Protein AF-Q2KHV5-2-F1 (afdb_monomer_lite)

Secondary structure (DSSP, 8-state):
-------------------------------------S---HHHHHHHHHHHHH-SPPHHHHHHHHHH-TTT-HHHHS--BSTTSSB--HHHH-HHHHHHHHHHHHHHHHHTT--SS-----SS-TTSHHHHHHHHHHHHHTT-

pLDDT: mean 79.7, std 22.64, range [32.16, 98.25]

Foldseek 3Di:
DDDDDDDDDDDDDDDDDDDPPPPPPPPPPPDDDDDDPVPQDPLNVVVVVVCVVPNDDDPVVVLCSCQPPCPHHPVNPDLQEDPPHVDYDPLRVDLVVLLVVLVVVVVVCVVVPVPVDDDDDDDCCRVVSSVVSSVVNVVVPVVD

Structure (mmCIF, N/CA/C/O backbone):
data_AF-Q2KHV5-2-F1
#
_entry.id   AF-Q2KHV5-2-F1
#
loop_
_atom_site.group_PDB
_atom_site.id
_atom_site.type_symbol
_atom_site.label_atom_id
_atom_site.label_alt_id
_atom_site.label_comp_id
_atom_site.label_asym_id
_atom_site.label_entity_id
_atom_site.label_seq_id
_atom_site.pdbx_PDB_ins_code
_atom_site.Cartn_x
_atom_site.Cartn_y
_atom_site.Cartn_z
_atom_site.occupancy
_atom_site.B_iso_or_equiv
_atom_site.auth_seq_id
_atom_site.auth_comp_id
_atom_site.auth_asym_id
_atom_site.auth_atom_id
_atom_site.pdbx_PDB_model_num
ATOM 1 N N . MET A 1 1 ? -17.304 22.527 3.531 1.00 47.22 1 MET A N 1
ATOM 2 C CA . MET A 1 1 ? -16.725 23.883 3.660 1.00 47.22 1 MET A CA 1
ATOM 3 C C . MET A 1 1 ? -15.762 24.077 2.497 1.00 47.22 1 MET A C 1
ATOM 5 O O . MET A 1 1 ? -14.689 23.496 2.517 1.00 47.22 1 MET A O 1
ATOM 9 N N . ASN A 1 2 ? -16.187 24.791 1.450 1.00 34.56 2 ASN A N 1
ATOM 10 C CA . ASN A 1 2 ? -15.377 25.076 0.261 1.00 34.56 2 ASN A CA 1
ATOM 11 C C . ASN A 1 2 ? -14.722 26.451 0.423 1.00 34.56 2 ASN A C 1
ATOM 13 O O . ASN A 1 2 ? -15.437 27.441 0.553 1.00 34.56 2 ASN A O 1
ATOM 17 N N . PHE A 1 3 ? -13.392 26.516 0.375 1.00 43.06 3 PHE A N 1
ATOM 18 C CA . PHE A 1 3 ? -12.654 27.764 0.176 1.00 43.06 3 PHE A CA 1
ATOM 19 C C . PHE A 1 3 ? -11.993 27.727 -1.206 1.00 43.06 3 PHE A C 1
ATOM 21 O O . PHE A 1 3 ? -11.036 26.994 -1.436 1.00 43.06 3 PHE A O 1
ATOM 28 N N . LEU A 1 4 ? -12.545 28.520 -2.124 1.00 37.97 4 LEU A N 1
ATOM 29 C CA . LEU A 1 4 ? -11.964 28.896 -3.411 1.00 37.97 4 LEU A CA 1
ATOM 30 C C . LEU A 1 4 ? -11.472 30.339 -3.254 1.00 37.97 4 LEU A C 1
ATOM 32 O O . LEU A 1 4 ? -12.287 31.247 -3.109 1.00 37.97 4 LEU A O 1
ATOM 36 N N . ALA A 1 5 ? -10.156 30.549 -3.254 1.00 52.12 5 ALA A N 1
ATOM 37 C CA . ALA A 1 5 ? -9.552 31.879 -3.293 1.00 52.12 5 ALA A CA 1
ATOM 38 C C . ALA A 1 5 ? -8.888 32.095 -4.658 1.00 52.12 5 ALA A C 1
ATOM 40 O O . ALA A 1 5 ? -8.038 31.319 -5.092 1.00 52.12 5 ALA A O 1
ATOM 41 N N . ALA A 1 6 ? -9.347 33.146 -5.333 1.00 50.34 6 ALA A N 1
ATOM 42 C CA . ALA A 1 6 ? -8.980 33.556 -6.676 1.00 50.34 6 ALA A CA 1
ATOM 43 C C . ALA A 1 6 ? -7.572 34.175 -6.744 1.00 50.34 6 ALA A C 1
ATOM 45 O O . ALA A 1 6 ? -7.158 34.923 -5.861 1.00 50.34 6 ALA A O 1
ATOM 46 N N . ALA A 1 7 ? -6.865 33.893 -7.840 1.00 40.03 7 ALA A N 1
ATOM 47 C CA . ALA A 1 7 ? -5.570 34.470 -8.177 1.00 40.03 7 ALA A CA 1
ATOM 48 C C . ALA A 1 7 ? -5.725 35.788 -8.958 1.00 40.03 7 ALA A C 1
ATOM 50 O O . ALA A 1 7 ? -6.514 35.871 -9.900 1.00 40.03 7 ALA A O 1
ATOM 51 N N . GLY A 1 8 ? -4.915 36.793 -8.605 1.00 52.88 8 GLY A N 1
ATOM 52 C CA . GLY A 1 8 ? -4.829 38.093 -9.273 1.00 52.88 8 GLY A CA 1
ATOM 53 C C . GLY A 1 8 ? -3.383 38.508 -9.581 1.00 52.88 8 GLY A C 1
ATOM 54 O O . GLY A 1 8 ? -2.674 38.986 -8.709 1.00 52.88 8 GLY A O 1
ATOM 55 N N . VAL A 1 9 ? -2.966 38.290 -10.834 1.00 50.47 9 VAL A N 1
ATOM 56 C CA . VAL A 1 9 ? -2.316 39.242 -11.766 1.00 50.47 9 VAL A CA 1
ATOM 57 C C . VAL A 1 9 ? -1.296 40.270 -11.208 1.00 50.47 9 VAL A C 1
ATOM 59 O O . VAL A 1 9 ? -1.703 41.243 -10.589 1.00 50.47 9 VAL A O 1
ATOM 62 N N . ARG A 1 10 ? -0.009 40.202 -11.615 1.00 45.25 10 ARG A N 1
ATOM 63 C CA . ARG A 1 10 ? 0.629 41.021 -12.695 1.00 45.25 10 ARG A CA 1
ATOM 64 C C . ARG A 1 10 ? 2.161 40.842 -12.758 1.00 45.25 10 ARG A C 1
ATOM 66 O O . ARG A 1 10 ? 2.839 40.722 -11.749 1.00 45.25 10 ARG A O 1
ATOM 73 N N . ARG A 1 11 ? 2.671 40.849 -13.997 1.00 38.56 11 ARG A N 1
ATOM 74 C CA . ARG A 1 11 ? 4.081 40.776 -14.430 1.00 38.56 11 ARG A CA 1
ATOM 75 C C . ARG A 1 11 ? 4.902 41.986 -13.976 1.00 38.56 11 ARG A C 1
ATOM 77 O O . ARG A 1 11 ? 4.381 43.092 -14.040 1.00 38.56 11 ARG A O 1
ATOM 84 N N . LEU A 1 12 ? 6.207 41.786 -13.763 1.00 45.78 12 LEU A N 1
ATOM 85 C CA . LEU A 1 12 ? 7.261 42.701 -14.222 1.00 45.78 12 LEU A CA 1
ATOM 86 C C . LEU A 1 12 ? 8.595 41.957 -14.401 1.00 45.78 12 LEU A C 1
ATOM 88 O O . LEU A 1 12 ? 8.895 40.982 -13.720 1.00 45.78 12 LEU A O 1
ATOM 92 N N . CYS A 1 13 ? 9.320 42.407 -15.41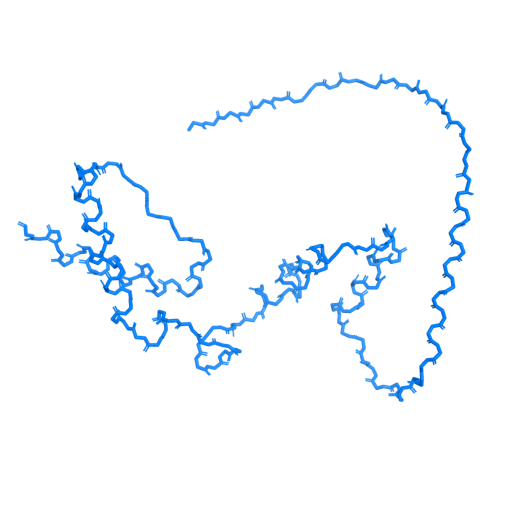8 1.00 32.97 13 CYS A N 1
ATOM 93 C CA . CYS A 1 13 ? 10.474 41.809 -16.074 1.00 32.97 13 CYS A CA 1
ATOM 94 C C . CYS A 1 13 ? 11.782 42.265 -15.408 1.00 32.97 13 CYS A C 1
ATOM 96 O O . CYS A 1 13 ? 11.915 43.450 -15.115 1.00 32.97 13 CYS A O 1
ATOM 98 N N . ALA A 1 14 ? 12.765 41.375 -15.252 1.00 50.16 14 ALA A N 1
ATOM 99 C CA . ALA A 1 14 ? 14.170 41.765 -15.136 1.00 50.16 14 ALA A CA 1
ATOM 100 C C . ALA A 1 14 ? 15.079 40.622 -15.612 1.00 50.16 14 ALA A C 1
ATOM 102 O O . ALA A 1 14 ? 15.173 39.567 -14.986 1.00 50.16 14 ALA A O 1
ATOM 103 N N . MET A 1 15 ? 15.742 40.858 -16.745 1.00 38.50 15 MET A N 1
ATOM 104 C CA . MET A 1 15 ? 16.854 40.062 -17.258 1.00 38.50 15 MET A CA 1
ATOM 105 C C . MET A 1 15 ? 17.982 40.007 -16.224 1.00 38.50 15 MET A C 1
ATOM 107 O O . MET A 1 15 ? 18.454 41.050 -15.772 1.00 38.50 15 MET A O 1
ATOM 111 N N . ARG A 1 16 ? 18.497 38.809 -15.934 1.00 46.31 16 ARG A N 1
ATOM 112 C CA . ARG A 1 16 ? 19.886 38.647 -15.497 1.00 46.31 16 ARG A CA 1
ATOM 113 C C . ARG A 1 16 ? 20.535 37.445 -16.164 1.00 46.31 16 ARG A C 1
ATOM 115 O O . ARG A 1 16 ? 19.909 36.436 -16.462 1.00 46.31 16 ARG A O 1
ATOM 122 N N . ALA A 1 17 ? 21.795 37.687 -16.466 1.00 49.84 17 ALA A N 1
ATOM 123 C CA . ALA A 1 17 ? 22.635 37.041 -17.440 1.00 49.84 17 ALA A CA 1
ATOM 124 C C . ALA A 1 17 ? 23.213 35.697 -16.966 1.00 49.84 17 ALA A C 1
ATOM 126 O O . ALA A 1 17 ? 23.506 35.521 -15.790 1.00 49.84 17 ALA A O 1
ATOM 127 N N . VAL A 1 18 ? 23.424 34.828 -17.960 1.00 46.44 18 VAL A N 1
ATOM 128 C CA . VAL A 1 18 ? 24.641 34.041 -18.223 1.00 46.44 18 VAL A CA 1
ATOM 129 C C . VAL A 1 18 ? 25.193 33.198 -17.072 1.00 46.44 18 VAL A C 1
ATOM 131 O O . VAL A 1 18 ? 25.858 33.706 -16.180 1.00 46.44 18 VAL A O 1
ATOM 134 N N . LEU A 1 19 ? 25.053 31.878 -17.226 1.00 52.22 19 LEU A N 1
ATOM 135 C CA . LEU A 1 19 ? 26.114 30.887 -17.002 1.00 52.22 19 LEU A CA 1
ATOM 136 C C . LEU A 1 19 ? 25.687 29.559 -17.657 1.00 52.22 19 LEU A C 1
ATOM 138 O O . LEU A 1 19 ? 24.749 28.921 -17.179 1.00 52.22 19 LEU A O 1
ATOM 142 N N . PRO A 1 20 ? 26.330 29.113 -18.752 1.00 41.31 20 PRO A N 1
ATOM 143 C CA . PRO A 1 20 ? 26.146 27.753 -19.224 1.00 41.31 20 PRO A CA 1
ATOM 144 C C . PRO A 1 20 ? 26.937 26.831 -18.292 1.00 41.31 20 PRO A C 1
ATOM 146 O O . PRO A 1 20 ? 28.159 26.719 -18.391 1.00 41.31 20 PRO A O 1
ATOM 149 N N . CYS A 1 21 ? 26.242 26.17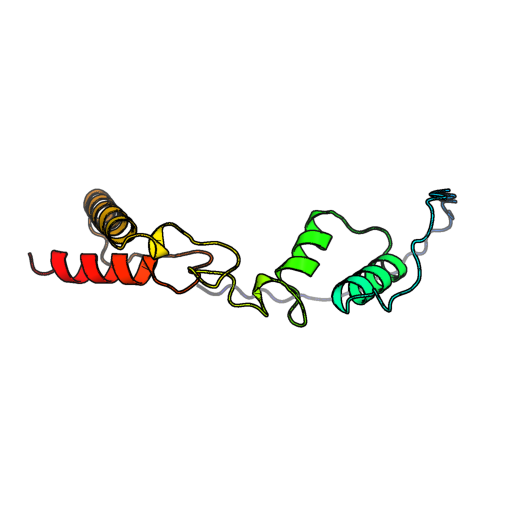2 -17.366 1.00 49.03 21 CYS A N 1
ATOM 150 C CA . CYS A 1 21 ? 26.804 25.037 -16.645 1.00 49.03 21 CYS A CA 1
ATOM 151 C C . CYS A 1 21 ? 27.083 23.920 -17.656 1.00 49.03 21 CYS A C 1
ATOM 153 O O . CYS A 1 21 ? 26.185 23.181 -18.060 1.00 49.03 21 CYS A O 1
ATOM 155 N N . LEU A 1 22 ? 28.351 23.809 -18.062 1.00 45.12 22 LEU A N 1
ATOM 156 C CA . LEU A 1 22 ? 28.913 22.627 -18.701 1.00 45.12 22 LEU A CA 1
ATOM 157 C C . LEU A 1 22 ? 28.756 21.431 -17.751 1.00 45.12 22 LEU A C 1
ATOM 159 O O . LEU A 1 22 ? 29.661 21.098 -16.990 1.00 45.12 22 LEU A O 1
ATOM 163 N N . TRP A 1 23 ? 27.621 20.741 -17.817 1.00 43.38 23 TRP A N 1
ATOM 164 C CA . TRP A 1 23 ? 27.505 19.385 -17.294 1.00 43.38 23 TRP A CA 1
ATOM 165 C C . TRP A 1 23 ? 27.903 18.404 -18.392 1.00 43.38 23 TRP A C 1
ATOM 167 O O . TRP A 1 23 ? 27.092 17.800 -19.090 1.00 43.38 23 TRP A O 1
ATOM 177 N N . ARG A 1 24 ? 29.220 18.265 -18.556 1.00 36.16 24 ARG A N 1
ATOM 178 C CA . ARG A 1 24 ? 29.851 17.166 -19.287 1.00 36.16 24 ARG A CA 1
ATOM 179 C C . ARG A 1 24 ? 29.807 15.916 -18.399 1.00 36.16 24 ARG A C 1
ATOM 181 O O . ARG A 1 24 ? 30.824 15.469 -17.882 1.00 36.16 24 ARG A O 1
ATOM 188 N N . GLY A 1 25 ? 28.607 15.372 -18.207 1.00 39.34 25 GLY A N 1
ATOM 189 C CA . GLY A 1 25 ? 28.387 14.077 -17.568 1.00 39.34 25 GLY A CA 1
ATOM 190 C C . GLY A 1 25 ? 28.636 12.954 -18.570 1.00 39.34 25 GLY A C 1
ATOM 191 O O . GLY A 1 25 ? 27.723 12.522 -19.267 1.00 39.34 25 GLY A O 1
ATOM 192 N N . LYS A 1 26 ? 29.890 12.502 -18.668 1.00 37.75 26 LYS A N 1
ATOM 193 C CA . LYS A 1 26 ? 30.250 11.248 -19.337 1.00 37.75 26 LYS A CA 1
ATOM 194 C C . LYS A 1 26 ? 29.686 10.074 -18.523 1.00 37.75 26 LYS A C 1
ATOM 196 O O . LYS A 1 26 ? 30.393 9.517 -17.694 1.00 37.75 26 LYS A O 1
ATOM 201 N N . TYR A 1 27 ? 28.445 9.677 -18.778 1.00 45.03 27 TYR A N 1
ATOM 202 C CA . TYR A 1 27 ? 27.977 8.323 -18.471 1.00 45.03 27 TYR A CA 1
ATOM 203 C C . TYR A 1 27 ? 27.927 7.543 -19.781 1.00 45.03 27 TYR A C 1
ATOM 205 O O . TYR A 1 27 ? 26.878 7.330 -20.376 1.00 45.03 27 TYR A O 1
ATOM 213 N N . PHE A 1 28 ? 29.116 7.190 -20.268 1.00 32.16 28 PHE A N 1
ATOM 214 C CA . PHE A 1 28 ? 29.294 6.224 -21.344 1.00 32.16 28 PHE A CA 1
ATOM 215 C C . PHE A 1 28 ? 29.433 4.862 -20.659 1.00 32.16 28 PHE A C 1
ATOM 217 O O . PHE A 1 28 ? 30.539 4.433 -20.334 1.00 32.16 28 PHE A O 1
ATOM 224 N N . SER A 1 29 ? 28.306 4.229 -20.328 1.00 42.88 29 SER A N 1
ATOM 225 C CA . SER A 1 29 ? 28.328 2.829 -19.904 1.00 42.88 29 SER A CA 1
ATOM 226 C C . SER A 1 29 ? 28.453 1.984 -21.167 1.00 42.88 29 SER A C 1
ATOM 228 O O . SER A 1 29 ? 27.472 1.725 -21.856 1.00 42.88 29 SER A O 1
ATOM 230 N N . SER A 1 30 ? 29.692 1.640 -21.514 1.00 34.31 30 SER A N 1
ATOM 231 C CA . SER A 1 30 ? 30.014 0.642 -22.531 1.00 34.31 30 SER A CA 1
ATOM 232 C C . SER A 1 30 ? 29.653 -0.735 -21.970 1.00 34.31 30 SER A C 1
ATOM 234 O O . SER A 1 30 ? 30.499 -1.409 -21.389 1.00 34.31 30 SER A O 1
ATOM 236 N N . GLY A 1 31 ? 28.384 -1.123 -22.080 1.00 40.91 31 GLY A N 1
ATOM 237 C CA . GLY A 1 31 ? 27.899 -2.468 -21.779 1.00 40.91 31 GLY A CA 1
ATOM 238 C C . GLY A 1 31 ? 27.363 -3.105 -23.056 1.00 40.91 31 GLY A C 1
ATOM 239 O O . GLY A 1 31 ? 26.620 -2.456 -23.779 1.00 40.91 31 GLY A O 1
ATOM 240 N N . ASN A 1 32 ? 27.782 -4.340 -23.342 1.00 39.53 32 ASN A N 1
ATOM 241 C CA . ASN A 1 32 ? 27.322 -5.169 -24.461 1.00 39.53 32 ASN A CA 1
ATOM 242 C C . ASN A 1 32 ? 25.810 -5.028 -24.714 1.00 39.53 32 ASN A C 1
ATOM 244 O O . ASN A 1 32 ? 25.016 -5.454 -23.879 1.00 39.53 32 ASN A O 1
ATOM 248 N N . GLU A 1 33 ? 25.436 -4.491 -25.877 1.00 47.88 33 GLU A N 1
ATOM 249 C CA . GLU A 1 33 ? 24.064 -4.493 -26.395 1.00 47.88 33 GLU A CA 1
ATOM 250 C C . GLU A 1 33 ? 23.678 -5.935 -26.788 1.00 47.88 33 GLU A C 1
ATOM 252 O O . GLU A 1 33 ? 24.286 -6.498 -27.705 1.00 47.88 33 GLU A O 1
ATOM 257 N N . PRO A 1 34 ? 22.709 -6.584 -26.118 1.00 45.44 34 PRO A N 1
ATOM 258 C CA . PRO A 1 34 ? 22.151 -7.836 -26.602 1.00 45.44 34 PRO A CA 1
ATOM 259 C C . PRO A 1 34 ? 21.225 -7.556 -27.795 1.00 45.44 34 PRO A C 1
ATOM 261 O O . PRO A 1 34 ? 20.527 -6.546 -27.836 1.00 45.44 34 PRO A O 1
ATOM 264 N N . ALA A 1 35 ? 21.239 -8.467 -28.769 1.00 46.66 35 ALA A N 1
ATOM 265 C CA . ALA A 1 35 ? 20.580 -8.351 -30.067 1.00 46.66 35 ALA A CA 1
ATOM 266 C C . ALA A 1 35 ? 19.137 -7.796 -30.021 1.00 46.66 35 ALA A C 1
ATOM 268 O O . ALA A 1 35 ? 18.272 -8.263 -29.279 1.00 46.66 35 ALA A O 1
ATOM 269 N N . GLU A 1 36 ? 18.914 -6.803 -30.881 1.00 43.81 36 GLU A N 1
ATOM 270 C CA . GLU A 1 36 ? 17.698 -6.035 -31.139 1.00 43.81 36 GLU A CA 1
ATOM 271 C C . GLU A 1 36 ? 16.487 -6.926 -31.471 1.00 43.81 36 GLU A C 1
ATOM 273 O O . GLU A 1 36 ? 16.284 -7.349 -32.604 1.00 43.81 36 GLU A O 1
ATOM 278 N N . ASN A 1 37 ? 15.648 -7.187 -30.466 1.00 54.38 37 ASN A N 1
ATOM 279 C CA . ASN A 1 37 ? 14.354 -7.858 -30.609 1.00 54.38 37 ASN A CA 1
ATOM 280 C C . ASN A 1 37 ? 13.231 -6.899 -30.170 1.00 54.38 37 ASN A C 1
ATOM 282 O O . ASN A 1 37 ? 12.583 -7.111 -29.154 1.00 54.38 37 ASN A O 1
ATOM 286 N N . ASN A 1 38 ? 13.064 -5.777 -30.883 1.00 57.94 38 ASN A N 1
ATOM 287 C CA . ASN A 1 38 ? 11.968 -4.796 -30.730 1.00 57.94 38 ASN A CA 1
ATOM 288 C C . ASN A 1 38 ? 11.530 -4.523 -29.261 1.00 57.94 38 ASN A C 1
ATOM 290 O O . ASN A 1 38 ? 10.349 -4.542 -28.918 1.00 57.94 38 ASN A O 1
ATOM 294 N N . THR A 1 39 ? 12.508 -4.313 -28.372 1.00 73.00 39 THR A N 1
ATOM 295 C CA . THR A 1 39 ? 12.377 -4.432 -26.904 1.00 73.00 39 THR A CA 1
ATOM 296 C C . THR A 1 39 ? 11.822 -3.188 -26.204 1.00 73.00 39 THR A C 1
ATOM 298 O O . THR A 1 39 ? 11.671 -3.165 -24.979 1.00 73.00 39 THR A O 1
ATOM 301 N N . VAL A 1 40 ? 11.510 -2.121 -26.946 1.00 85.81 40 VAL A N 1
ATOM 302 C CA . VAL A 1 40 ? 11.105 -0.846 -26.344 1.00 85.81 40 VAL A CA 1
ATOM 303 C C . VAL A 1 40 ? 9.606 -0.838 -26.062 1.00 85.81 40 VAL A C 1
ATOM 305 O O . VAL A 1 40 ? 8.792 -0.535 -26.938 1.00 85.81 40 VAL A O 1
ATOM 308 N N . THR A 1 41 ? 9.236 -1.104 -24.808 1.00 90.81 41 THR A N 1
ATOM 309 C CA . THR A 1 41 ? 7.844 -0.976 -24.358 1.00 90.81 41 THR A CA 1
ATOM 310 C C . THR A 1 41 ? 7.344 0.469 -24.522 1.00 90.81 41 THR A C 1
ATOM 312 O O . THR A 1 41 ? 8.132 1.417 -24.417 1.00 90.81 41 THR A O 1
ATOM 315 N N . PRO A 1 42 ? 6.032 0.692 -24.736 1.00 91.38 42 PRO A N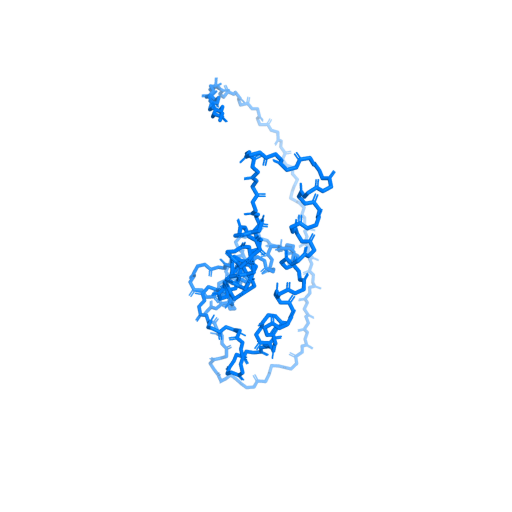 1
ATOM 316 C CA . PRO A 1 42 ? 5.477 2.045 -24.797 1.00 91.38 42 PRO A CA 1
ATOM 317 C C . PRO A 1 42 ? 5.803 2.887 -23.554 1.00 91.38 42 PRO A C 1
ATOM 319 O O . PRO A 1 42 ? 6.072 4.080 -23.676 1.00 91.38 42 PRO A O 1
ATOM 322 N N . MET A 1 43 ? 5.851 2.256 -22.373 1.00 92.75 43 MET A N 1
ATOM 323 C CA . MET A 1 43 ? 6.220 2.922 -21.121 1.00 92.75 43 MET A CA 1
ATOM 324 C C . MET A 1 43 ? 7.693 3.344 -21.109 1.00 92.75 43 MET A C 1
ATOM 326 O O . MET A 1 43 ? 8.006 4.480 -20.758 1.00 92.75 43 MET A O 1
ATOM 330 N N . LEU A 1 44 ? 8.599 2.466 -21.551 1.00 94.44 44 LEU A N 1
ATOM 331 C CA . LEU A 1 44 ? 10.019 2.797 -21.667 1.00 94.44 44 LEU A CA 1
ATOM 332 C C . LEU A 1 44 ? 10.233 3.950 -22.655 1.00 94.44 44 LEU A C 1
ATOM 334 O O . LEU A 1 44 ? 10.960 4.896 -22.356 1.00 94.44 44 LEU A O 1
ATOM 338 N N . ARG A 1 45 ? 9.545 3.917 -23.802 1.00 94.38 45 ARG A N 1
ATOM 339 C CA . ARG A 1 45 ? 9.574 5.000 -24.792 1.00 94.38 45 ARG A CA 1
ATOM 340 C C . ARG A 1 45 ? 9.133 6.335 -24.181 1.00 94.38 45 ARG A C 1
ATOM 342 O O . ARG A 1 45 ? 9.831 7.332 -24.353 1.00 94.38 45 ARG A O 1
ATOM 349 N N . HIS A 1 46 ? 8.017 6.347 -23.449 1.00 94.06 46 HIS A N 1
ATOM 350 C CA . HIS A 1 46 ? 7.513 7.531 -22.740 1.00 94.06 46 HIS A CA 1
ATOM 351 C C . HIS A 1 46 ? 8.542 8.094 -21.751 1.00 94.06 46 HIS A C 1
ATOM 353 O O . HIS A 1 46 ? 8.847 9.285 -21.795 1.00 94.06 46 HIS A O 1
ATOM 359 N N . LEU A 1 47 ? 9.148 7.240 -20.921 1.00 95.62 47 LEU A N 1
ATOM 360 C CA . LEU A 1 47 ? 10.168 7.659 -19.953 1.00 95.62 47 LEU A CA 1
ATOM 361 C C . LEU A 1 47 ? 11.415 8.234 -20.628 1.00 95.62 47 LEU A C 1
ATOM 363 O O . LEU A 1 47 ? 11.917 9.270 -20.195 1.00 95.62 47 LEU A O 1
ATOM 367 N N . ILE A 1 48 ? 11.888 7.606 -21.709 1.00 95.75 48 ILE A N 1
ATOM 368 C CA . ILE A 1 48 ? 13.030 8.107 -22.484 1.00 95.75 48 ILE A CA 1
ATOM 369 C C . ILE A 1 48 ? 12.727 9.503 -23.033 1.00 95.75 48 ILE A C 1
ATOM 371 O O . ILE A 1 48 ? 13.563 10.399 -22.906 1.00 95.75 48 ILE A O 1
ATOM 375 N N . TYR A 1 49 ? 11.547 9.713 -23.625 1.00 95.62 49 TYR A N 1
ATOM 376 C CA . TYR A 1 49 ? 11.160 11.032 -24.131 1.00 95.62 49 TYR A CA 1
ATOM 377 C C . TYR A 1 49 ? 11.068 12.067 -23.014 1.00 95.62 49 TYR A C 1
ATOM 379 O O . TYR A 1 49 ? 11.614 13.162 -23.161 1.00 95.62 49 TYR A O 1
ATOM 387 N N . LYS A 1 50 ? 10.452 11.706 -21.883 1.00 95.19 50 LYS A N 1
ATOM 388 C CA . LYS A 1 50 ? 10.339 12.586 -20.721 1.00 95.19 50 LYS A CA 1
ATOM 389 C C . LYS A 1 50 ? 11.719 13.033 -20.242 1.00 95.19 50 LYS A C 1
ATOM 391 O O . LYS A 1 50 ? 11.997 14.227 -20.272 1.00 95.19 50 LYS A O 1
ATOM 396 N N . ILE A 1 51 ? 12.616 12.090 -19.949 1.00 97.50 51 ILE A N 1
ATOM 397 C CA . ILE A 1 51 ? 13.973 12.374 -19.453 1.00 97.50 51 ILE A CA 1
ATOM 398 C C . ILE A 1 51 ? 14.783 13.205 -20.458 1.00 97.50 51 ILE A C 1
ATOM 400 O O . ILE A 1 51 ? 15.493 14.130 -20.067 1.00 97.50 51 ILE A O 1
ATOM 404 N N . LYS A 1 52 ? 14.659 12.928 -21.763 1.00 97.44 52 LYS A N 1
ATOM 405 C CA . LYS A 1 52 ? 15.314 13.742 -22.802 1.00 97.44 52 LYS A CA 1
ATOM 406 C C . LYS A 1 52 ? 14.787 15.179 -22.849 1.00 97.44 52 LYS A C 1
ATOM 408 O O . LYS A 1 52 ? 15.551 16.076 -23.186 1.00 97.44 52 LYS A O 1
ATOM 413 N N . SER A 1 53 ? 13.510 15.396 -22.533 1.00 97.44 53 SER A N 1
ATOM 414 C CA . SER A 1 53 ? 12.870 16.717 -22.599 1.00 97.44 53 SER A CA 1
ATOM 415 C C . SER A 1 53 ? 13.022 17.555 -21.325 1.00 97.44 53 SER A C 1
ATOM 417 O O . SER A 1 53 ? 13.194 18.767 -21.417 1.00 97.44 53 SER A O 1
ATOM 419 N N . THR A 1 54 ? 12.976 16.932 -20.144 1.00 96.56 54 THR A N 1
ATOM 420 C CA . THR A 1 54 ? 12.989 17.626 -18.844 1.00 96.56 54 THR A CA 1
ATOM 421 C C . THR A 1 54 ? 14.329 17.530 -18.120 1.00 96.56 54 THR A C 1
ATOM 423 O O . THR A 1 54 ? 14.537 18.224 -17.128 1.00 96.56 54 THR A O 1
ATOM 426 N N . GLY A 1 55 ? 15.233 16.669 -18.591 1.00 97.00 55 GLY A N 1
ATOM 427 C CA . GLY A 1 55 ? 16.411 16.242 -17.845 1.00 97.00 55 GLY A CA 1
ATOM 428 C C . GLY A 1 55 ? 16.116 15.052 -16.920 1.00 97.00 55 GLY A C 1
ATOM 429 O O . GLY A 1 55 ? 15.016 14.490 -16.953 1.00 97.00 55 GLY A O 1
ATOM 430 N N . PRO A 1 56 ? 17.103 14.634 -16.106 1.00 97.06 56 PRO A N 1
ATOM 431 C CA . PRO A 1 56 ? 16.947 13.535 -15.158 1.00 97.06 56 PRO A CA 1
ATOM 432 C C . PRO A 1 56 ? 15.745 13.741 -14.230 1.00 97.06 56 PRO A C 1
ATOM 434 O O . PRO A 1 56 ? 15.551 14.827 -13.690 1.00 97.06 56 PRO A O 1
ATOM 437 N N . ILE A 1 57 ? 14.965 12.681 -14.023 1.00 97.00 57 ILE A N 1
ATOM 438 C CA . ILE A 1 57 ? 13.807 12.683 -13.123 1.00 97.00 57 ILE A CA 1
ATOM 439 C C . ILE A 1 57 ? 14.164 12.044 -11.781 1.00 97.00 57 ILE A C 1
ATOM 441 O O . ILE A 1 57 ? 15.077 11.222 -11.685 1.00 97.00 57 ILE A O 1
ATOM 445 N N . THR A 1 58 ? 13.424 12.400 -10.734 1.00 97.75 58 THR A N 1
ATOM 446 C CA . THR A 1 58 ? 13.573 11.755 -9.422 1.00 97.75 58 THR A CA 1
ATOM 447 C C . THR A 1 58 ? 12.983 10.343 -9.430 1.00 97.75 58 THR A C 1
ATOM 449 O O . THR A 1 58 ? 12.108 10.025 -10.236 1.00 97.75 58 THR A O 1
ATOM 452 N N . VAL A 1 59 ? 13.396 9.500 -8.477 1.00 98.25 59 VAL A N 1
ATOM 453 C CA . VAL A 1 59 ? 12.782 8.174 -8.282 1.00 98.25 59 VAL A CA 1
ATOM 454 C C . VAL A 1 59 ? 11.284 8.300 -7.986 1.00 98.25 59 VAL A C 1
ATOM 456 O O . VAL A 1 59 ? 10.496 7.527 -8.515 1.00 98.25 59 VAL A O 1
ATOM 459 N N . ALA A 1 60 ? 10.866 9.307 -7.211 1.00 98.12 60 ALA A N 1
ATOM 460 C CA . ALA A 1 60 ? 9.451 9.551 -6.924 1.00 98.12 60 ALA A CA 1
ATOM 461 C C . ALA A 1 60 ? 8.641 9.833 -8.200 1.00 98.12 60 ALA A C 1
ATOM 463 O O . ALA A 1 60 ? 7.540 9.313 -8.376 1.00 98.12 60 ALA A O 1
ATOM 464 N N . GLU A 1 61 ? 9.201 10.622 -9.118 1.00 96.62 61 GLU A N 1
ATOM 465 C CA . GLU A 1 61 ? 8.569 10.908 -10.402 1.00 96.62 61 GLU A CA 1
ATOM 466 C C . GLU A 1 61 ? 8.548 9.687 -11.325 1.00 96.62 61 GLU A C 1
ATOM 468 O O . GLU A 1 61 ? 7.522 9.419 -11.948 1.00 96.62 61 GLU A O 1
ATOM 473 N N . TYR A 1 62 ? 9.635 8.913 -11.366 1.00 97.31 62 TYR A N 1
ATOM 474 C CA . TYR A 1 62 ? 9.666 7.632 -12.070 1.00 97.31 62 TYR A CA 1
ATOM 475 C C . TYR A 1 62 ? 8.571 6.687 -11.556 1.00 97.31 62 TYR A C 1
ATOM 477 O O . TYR A 1 62 ? 7.778 6.187 -12.351 1.00 97.31 62 TYR A O 1
ATOM 485 N N . MET A 1 63 ? 8.479 6.500 -10.234 1.00 97.75 63 MET A N 1
ATOM 486 C CA . MET A 1 63 ? 7.483 5.632 -9.597 1.00 97.75 63 MET A CA 1
ATOM 487 C C . MET A 1 63 ? 6.059 6.099 -9.899 1.00 97.75 63 MET A C 1
ATOM 489 O O . MET A 1 63 ? 5.205 5.283 -10.236 1.00 97.75 63 MET A O 1
ATOM 493 N N . LYS A 1 64 ? 5.802 7.411 -9.856 1.00 96.62 64 LYS A N 1
ATOM 494 C CA . LYS A 1 64 ? 4.504 7.975 -10.244 1.00 96.62 64 LYS A CA 1
ATOM 495 C C . LYS A 1 64 ? 4.152 7.630 -11.693 1.00 96.62 64 LYS A C 1
ATOM 497 O O . LYS A 1 64 ? 3.048 7.168 -11.954 1.00 96.62 64 LYS A O 1
ATOM 502 N N . GLU A 1 65 ? 5.082 7.812 -12.627 1.00 95.19 65 GLU A N 1
ATOM 503 C CA . GLU A 1 65 ? 4.850 7.501 -14.040 1.00 95.19 65 GLU A CA 1
ATOM 504 C C . GLU A 1 65 ? 4.585 6.008 -14.268 1.00 95.19 65 GLU A C 1
ATOM 506 O O . GLU A 1 65 ? 3.606 5.650 -14.915 1.00 95.19 65 GLU A O 1
ATOM 511 N N . VAL A 1 66 ? 5.407 5.109 -13.726 1.00 95.75 66 VAL A N 1
ATOM 512 C CA . VAL A 1 66 ? 5.223 3.668 -13.987 1.00 95.75 66 VAL A CA 1
ATOM 513 C C . VAL A 1 66 ? 3.994 3.083 -13.288 1.00 95.75 66 VAL A C 1
ATOM 515 O O . VAL A 1 66 ? 3.413 2.126 -13.795 1.00 95.75 66 VAL A O 1
ATOM 518 N N . LEU A 1 67 ? 3.562 3.653 -12.158 1.00 95.62 67 LEU A N 1
ATOM 519 C CA . LEU A 1 67 ? 2.425 3.138 -11.393 1.00 95.62 67 LEU A CA 1
ATOM 520 C C . LEU A 1 67 ? 1.083 3.736 -11.825 1.00 95.62 67 LEU A C 1
ATOM 522 O O . LEU A 1 67 ? 0.115 2.991 -11.968 1.00 95.62 67 LEU A O 1
ATOM 526 N N . THR A 1 68 ? 1.003 5.055 -12.033 1.00 95.38 68 THR A N 1
ATOM 527 C CA . THR A 1 68 ? -0.280 5.776 -12.169 1.00 95.38 68 THR A CA 1
ATOM 528 C C . THR A 1 68 ? -0.436 6.560 -13.471 1.00 95.38 68 THR A C 1
ATOM 530 O O . THR A 1 68 ? -1.381 7.337 -13.607 1.00 95.38 68 THR A O 1
ATOM 533 N N . ASN A 1 69 ? 0.435 6.353 -14.466 1.00 93.50 69 ASN A N 1
ATOM 534 C CA . ASN A 1 69 ? 0.222 6.925 -15.796 1.00 93.50 69 ASN A CA 1
ATOM 535 C C . ASN A 1 69 ? -1.109 6.417 -16.398 1.00 93.50 69 ASN A C 1
ATOM 537 O O . ASN A 1 69 ? -1.305 5.203 -16.489 1.00 93.50 69 ASN A O 1
ATOM 541 N N . PRO A 1 70 ? -2.014 7.300 -16.858 1.00 92.06 70 PRO A N 1
ATOM 542 C CA . PRO A 1 70 ? -3.323 6.879 -17.359 1.00 92.06 70 PRO A CA 1
ATOM 543 C C . PRO A 1 70 ? -3.263 5.886 -18.528 1.00 92.06 70 PRO A C 1
ATOM 545 O O . PRO A 1 70 ? -4.126 5.027 -18.649 1.00 92.06 70 PRO A O 1
ATOM 548 N N . ALA A 1 71 ? -2.240 5.970 -19.385 1.00 88.94 71 ALA A N 1
ATOM 549 C CA . ALA A 1 71 ? -2.160 5.156 -20.595 1.00 88.94 71 ALA A CA 1
ATOM 550 C C . ALA A 1 71 ? -1.549 3.767 -20.364 1.00 88.94 71 ALA A C 1
ATOM 552 O O . ALA A 1 71 ? -1.931 2.811 -21.044 1.00 88.94 71 ALA A O 1
ATOM 553 N N . LYS A 1 72 ? -0.537 3.666 -19.490 1.00 87.44 72 LYS A N 1
ATOM 554 C CA . LYS A 1 72 ? 0.259 2.433 -19.292 1.00 87.44 72 LYS A CA 1
ATOM 555 C C . LYS A 1 72 ? 0.708 2.179 -17.852 1.00 87.44 72 LYS A C 1
ATOM 557 O O . LYS A 1 72 ? 1.487 1.258 -17.624 1.00 87.44 72 LYS A O 1
ATOM 562 N N . GLY A 1 73 ? 0.232 2.970 -16.897 1.00 92.38 73 GLY A N 1
ATOM 563 C CA . GLY A 1 73 ? 0.532 2.794 -15.482 1.00 92.38 73 GLY A CA 1
ATOM 564 C C . GLY A 1 73 ? 0.034 1.442 -14.985 1.00 92.38 73 GLY A C 1
ATOM 565 O O . GLY A 1 73 ? -1.065 1.010 -15.350 1.00 92.38 73 GLY A O 1
ATOM 566 N N . TYR A 1 74 ? 0.857 0.794 -14.165 1.00 94.06 74 TYR A N 1
ATOM 567 C CA . TYR A 1 74 ? 0.621 -0.542 -13.628 1.00 94.06 74 TYR A CA 1
ATOM 568 C C . TYR A 1 74 ? -0.748 -0.673 -12.944 1.00 94.06 74 TYR A C 1
ATOM 570 O O . TYR A 1 74 ? -1.523 -1.552 -13.307 1.00 94.06 74 TYR A O 1
ATOM 578 N N . TYR A 1 75 ? -1.093 0.263 -12.054 1.00 92.62 75 TYR A N 1
ATOM 579 C CA . TYR A 1 75 ? -2.359 0.242 -11.312 1.00 92.62 75 TYR A CA 1
ATOM 580 C C . TYR A 1 75 ? -3.573 0.716 -12.120 1.00 92.62 75 TYR A C 1
ATOM 582 O O . TYR A 1 75 ? -4.697 0.608 -11.646 1.00 92.62 75 TYR A O 1
ATOM 590 N N . MET A 1 76 ? -3.367 1.281 -13.314 1.00 90.19 76 MET A N 1
ATOM 591 C CA . MET A 1 76 ? -4.455 1.835 -14.132 1.00 90.19 76 MET A CA 1
ATOM 592 C C . MET A 1 76 ? -4.966 0.848 -15.190 1.00 90.19 76 MET A C 1
ATOM 594 O O . MET A 1 76 ? -6.081 1.003 -15.672 1.00 90.19 76 MET A O 1
ATOM 598 N N . ASN A 1 77 ? -4.148 -0.131 -15.594 1.00 84.31 77 ASN A N 1
ATOM 599 C CA . ASN A 1 77 ? -4.397 -0.937 -16.798 1.00 84.31 77 ASN A CA 1
ATOM 600 C C . ASN A 1 77 ? -4.399 -2.456 -16.560 1.00 84.31 77 ASN A C 1
ATOM 602 O O . ASN A 1 77 ? -4.454 -3.212 -17.531 1.00 84.31 77 ASN A O 1
ATOM 606 N N . ARG A 1 78 ? -4.282 -2.922 -15.312 1.00 79.56 78 ARG A N 1
ATOM 607 C CA . ARG A 1 78 ? -4.227 -4.351 -14.969 1.00 79.56 78 ARG A CA 1
ATOM 608 C C . ARG A 1 78 ? -5.096 -4.641 -13.751 1.00 79.56 78 ARG A C 1
ATOM 610 O O . ARG A 1 78 ? -5.107 -3.840 -12.821 1.00 79.56 78 ARG A O 1
ATOM 617 N N . ASP A 1 79 ? -5.773 -5.789 -13.745 1.00 83.19 79 ASP A N 1
ATOM 618 C CA . ASP A 1 79 ? -6.301 -6.356 -12.502 1.00 83.19 79 ASP A CA 1
ATOM 619 C C . ASP A 1 79 ? -5.137 -7.038 -11.780 1.00 83.19 79 ASP A C 1
ATOM 621 O O . ASP A 1 79 ? -4.727 -8.138 -12.143 1.00 83.19 79 ASP A O 1
ATOM 625 N N . ME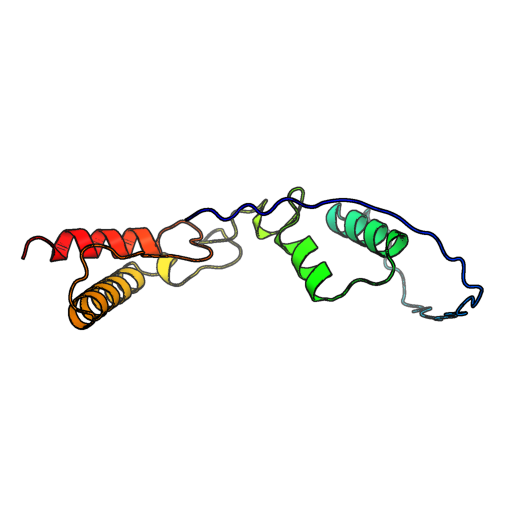T A 1 80 ? -4.511 -6.323 -10.843 1.00 87.12 80 MET A N 1
ATOM 626 C CA . MET A 1 80 ? -3.317 -6.825 -10.159 1.00 87.12 80 MET A CA 1
ATOM 627 C C . MET A 1 80 ? -3.624 -7.626 -8.889 1.00 87.12 80 MET A C 1
ATOM 629 O O . MET A 1 80 ? -2.705 -8.227 -8.336 1.00 87.12 80 MET A O 1
ATOM 633 N N . LEU A 1 81 ? -4.874 -7.610 -8.410 1.00 87.88 81 LEU A N 1
ATOM 634 C CA . LEU A 1 81 ? -5.263 -8.158 -7.109 1.00 87.88 81 LEU A CA 1
ATOM 635 C C . LEU A 1 81 ? -5.998 -9.496 -7.247 1.00 87.88 81 LEU A C 1
ATOM 637 O O . LEU A 1 81 ? -6.954 -9.606 -8.011 1.00 87.88 81 LEU A O 1
ATOM 641 N N . GLY A 1 82 ? -5.643 -10.471 -6.412 1.00 84.00 82 GLY A N 1
ATOM 642 C CA . GLY A 1 82 ? -6.350 -11.753 -6.279 1.00 84.00 82 GLY A CA 1
ATOM 643 C C . GLY A 1 82 ? -5.520 -12.943 -6.757 1.00 84.00 82 GLY A C 1
ATOM 644 O O . GLY A 1 82 ? -4.343 -12.791 -7.060 1.00 84.00 82 GLY A O 1
ATOM 645 N N . GLU A 1 83 ? -6.128 -14.130 -6.813 1.00 83.69 83 GLU A N 1
ATOM 646 C CA . GLU A 1 83 ? -5.427 -15.376 -7.179 1.00 83.69 83 GLU A CA 1
ATOM 647 C C . GLU A 1 83 ? -4.849 -15.356 -8.603 1.00 83.69 83 GLU A C 1
ATOM 649 O O . GLU A 1 83 ? -3.772 -15.896 -8.834 1.00 83.69 83 GLU A O 1
ATOM 654 N N . GLU A 1 84 ? -5.541 -14.704 -9.541 1.00 87.00 84 GLU A N 1
ATOM 655 C CA . GLU A 1 84 ? -5.077 -14.510 -10.925 1.00 87.00 84 GLU A CA 1
ATOM 656 C C . GLU A 1 84 ? -4.229 -13.237 -11.104 1.00 87.00 84 GLU A C 1
ATOM 658 O O . GLU A 1 84 ? -3.689 -12.994 -12.184 1.00 87.00 84 GLU A O 1
ATOM 663 N N . GLY A 1 85 ? -4.143 -12.408 -10.060 1.00 89.06 85 GLY A N 1
ATOM 664 C CA . GLY A 1 85 ? -3.376 -11.171 -10.059 1.00 89.06 85 GLY A CA 1
ATOM 665 C C . GLY A 1 85 ? -1.884 -11.407 -9.830 1.00 89.06 85 GLY A C 1
ATOM 666 O O . GLY A 1 85 ? -1.418 -12.519 -9.593 1.00 89.06 85 GLY A O 1
ATOM 667 N N . ASP A 1 86 ? -1.115 -10.322 -9.847 1.00 92.81 86 ASP A N 1
ATOM 668 C CA . ASP A 1 86 ? 0.317 -10.381 -9.536 1.00 92.81 86 ASP A CA 1
ATOM 669 C C . ASP A 1 86 ? 0.561 -10.622 -8.032 1.00 92.81 86 ASP A C 1
ATOM 671 O O . ASP A 1 86 ? 1.627 -11.099 -7.636 1.00 92.81 86 ASP A O 1
ATOM 675 N N . PHE A 1 87 ? -0.407 -10.265 -7.181 1.00 93.19 87 PHE A N 1
ATOM 676 C CA . PHE A 1 87 ? -0.358 -10.489 -5.741 1.00 93.19 87 PHE A CA 1
ATOM 677 C C . PHE A 1 87 ? -1.761 -10.572 -5.124 1.00 93.19 87 PHE A C 1
ATOM 679 O O . PHE A 1 87 ? -2.737 -10.008 -5.620 1.00 93.19 87 PHE A O 1
ATOM 686 N N . ILE A 1 88 ? -1.845 -11.242 -3.976 1.00 93.88 88 ILE A N 1
ATOM 687 C CA . ILE A 1 88 ? -3.051 -11.330 -3.150 1.00 93.88 88 ILE A CA 1
ATOM 688 C C . ILE A 1 88 ? -2.882 -10.494 -1.873 1.00 93.88 88 ILE A C 1
ATOM 690 O O . ILE A 1 88 ? -1.765 -10.304 -1.387 1.00 93.88 88 ILE A O 1
ATOM 694 N N . THR A 1 89 ? -3.980 -9.970 -1.326 1.00 94.88 89 THR A N 1
ATOM 695 C CA . THR A 1 89 ? -3.988 -9.143 -0.107 1.00 94.88 89 THR A CA 1
ATOM 696 C C . THR A 1 89 ? -4.855 -9.773 0.983 1.00 94.88 89 THR A C 1
ATOM 698 O O . THR A 1 89 ? -5.721 -10.596 0.702 1.00 94.88 89 THR A O 1
ATOM 701 N N . SER A 1 90 ? -4.637 -9.391 2.247 1.00 96.06 90 SER A N 1
ATOM 702 C CA . SER A 1 90 ? -5.331 -9.983 3.403 1.00 96.06 90 SER A CA 1
ATOM 703 C C . SER A 1 90 ? -6.866 -10.000 3.304 1.00 96.06 90 SER A C 1
ATOM 705 O O . SER A 1 90 ? -7.435 -11.035 3.653 1.00 96.06 90 SER A O 1
ATOM 707 N N . PRO A 1 91 ? -7.546 -8.936 2.813 1.00 9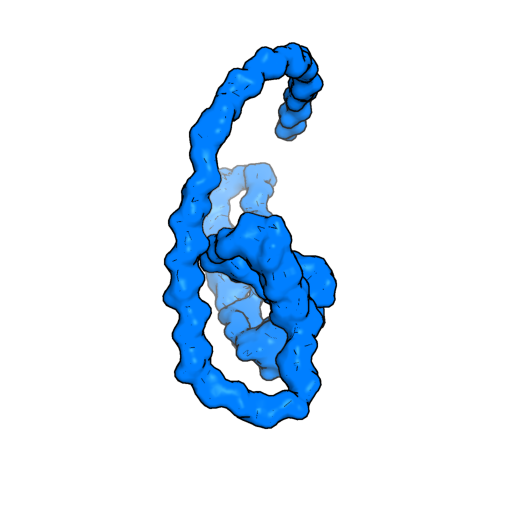5.38 91 PRO A N 1
ATOM 708 C CA . PRO A 1 91 ? -8.997 -8.969 2.611 1.00 95.38 91 PRO A CA 1
ATOM 709 C C . PRO A 1 91 ? -9.457 -10.054 1.628 1.00 95.38 91 PRO A C 1
ATOM 711 O O . PRO A 1 91 ? -10.522 -10.625 1.813 1.00 95.38 91 PRO A O 1
ATOM 714 N N . GLU A 1 92 ? -8.644 -10.371 0.618 1.00 93.69 92 GLU A N 1
ATOM 715 C CA . GLU A 1 92 ? -8.968 -11.385 -0.395 1.00 93.69 92 GLU A CA 1
ATOM 716 C C . GLU A 1 92 ? -8.686 -12.817 0.092 1.00 93.69 92 GLU A C 1
ATOM 718 O O . GLU A 1 92 ? -9.251 -13.767 -0.438 1.00 93.69 92 GLU A O 1
ATOM 723 N N . ILE A 1 93 ? -7.823 -12.995 1.103 1.00 94.19 93 ILE A N 1
ATOM 724 C CA . ILE A 1 93 ? -7.487 -14.321 1.654 1.00 94.19 93 ILE A CA 1
ATOM 725 C C . ILE A 1 93 ? -8.595 -14.833 2.577 1.00 94.19 93 ILE A C 1
ATOM 727 O O . ILE A 1 93 ? -8.944 -16.012 2.546 1.00 94.19 93 ILE A O 1
ATOM 731 N N . SER A 1 94 ? -9.101 -13.979 3.470 1.00 95.25 94 SER A N 1
ATOM 732 C CA . SER A 1 94 ? -10.096 -14.395 4.454 1.00 95.25 94 SER A CA 1
ATOM 733 C C . SER A 1 94 ? -10.980 -13.244 4.900 1.00 95.25 94 SER A C 1
ATOM 735 O O . SER A 1 94 ? -10.505 -12.252 5.453 1.00 95.25 94 SER A O 1
ATOM 737 N N . GLN A 1 95 ? -12.289 -13.478 4.802 1.00 95.00 95 GLN A N 1
ATOM 738 C CA . GLN A 1 95 ? -13.339 -12.627 5.356 1.00 95.00 95 GLN A CA 1
ATOM 739 C C . GLN A 1 95 ? -13.118 -12.293 6.842 1.00 95.00 95 GLN A C 1
ATOM 741 O O . GLN A 1 95 ? -13.480 -11.209 7.297 1.00 95.00 95 GLN A O 1
ATOM 746 N N . MET A 1 96 ? -12.497 -13.195 7.614 1.00 97.19 96 MET A N 1
ATOM 747 C CA . MET A 1 96 ? -12.207 -12.940 9.029 1.00 97.19 96 MET A CA 1
ATOM 748 C C . MET A 1 96 ? -11.361 -11.680 9.231 1.00 97.19 96 MET A C 1
ATOM 750 O O . MET A 1 96 ? -11.531 -10.994 10.236 1.00 97.19 96 MET A O 1
ATOM 754 N N . PHE A 1 97 ? -10.467 -11.358 8.289 1.00 97.50 97 PHE A N 1
ATOM 755 C CA . PHE A 1 97 ? -9.639 -10.158 8.370 1.00 97.50 97 PHE A CA 1
ATOM 756 C C . PHE A 1 97 ? -10.503 -8.889 8.394 1.00 97.50 97 PHE A C 1
ATOM 758 O O . PHE A 1 97 ? -10.355 -8.054 9.289 1.00 97.50 97 PHE A O 1
ATOM 765 N N . GLY A 1 98 ? -11.443 -8.776 7.452 1.00 97.31 98 GLY A N 1
ATOM 766 C CA . GLY A 1 98 ? -12.368 -7.649 7.389 1.00 97.31 98 GLY A CA 1
ATOM 767 C C . GLY A 1 98 ? -13.355 -7.625 8.554 1.00 97.31 98 GLY A C 1
ATOM 768 O O . GLY A 1 98 ? -13.644 -6.554 9.088 1.00 97.31 98 GLY A O 1
ATOM 769 N N . GLU A 1 99 ? -13.822 -8.790 9.018 1.00 96.94 99 GLU A N 1
ATOM 770 C CA . GLU A 1 99 ? -14.751 -8.850 10.150 1.00 96.94 99 GLU A CA 1
ATOM 771 C C . GLU A 1 99 ? -14.114 -8.405 11.473 1.00 96.94 99 GLU A C 1
ATOM 773 O O . GLU A 1 99 ? -14.725 -7.638 12.220 1.00 96.94 99 GLU A O 1
ATOM 778 N N . LEU A 1 100 ? -12.877 -8.829 11.750 1.00 97.38 100 LEU A N 1
ATOM 779 C CA . LEU A 1 100 ? -12.145 -8.419 12.952 1.00 97.38 100 LEU A CA 1
ATOM 780 C C . LEU A 1 100 ? -11.867 -6.914 12.957 1.00 97.38 100 LEU A C 1
ATOM 782 O O . LEU A 1 100 ? -12.078 -6.258 13.979 1.00 97.38 100 LEU A O 1
ATOM 786 N N . LEU A 1 101 ? -11.454 -6.355 11.815 1.00 97.06 101 LEU A N 1
ATOM 787 C CA . LEU A 1 101 ? -11.301 -4.907 11.674 1.00 97.06 101 LEU A CA 1
ATOM 788 C C . LEU A 1 101 ? -12.639 -4.181 11.830 1.00 97.06 101 LEU A C 1
ATOM 790 O O . LEU A 1 101 ? -12.680 -3.139 12.476 1.00 97.06 101 LEU A O 1
ATOM 794 N N . GLY A 1 102 ? -13.738 -4.737 11.315 1.00 96.25 102 GLY A N 1
ATOM 795 C CA . GLY A 1 102 ? -15.081 -4.187 11.499 1.00 96.25 102 GLY A CA 1
ATOM 796 C C . GLY A 1 102 ? -15.502 -4.116 12.969 1.00 96.25 102 GLY A C 1
ATOM 797 O O . GLY A 1 102 ? -15.964 -3.070 13.423 1.00 96.25 102 GLY A O 1
ATOM 798 N N . ILE A 1 103 ? -15.288 -5.190 13.736 1.00 96.25 103 ILE A N 1
ATOM 799 C CA . ILE A 1 103 ? -15.546 -5.209 15.188 1.00 96.25 103 ILE A CA 1
ATOM 800 C C . ILE A 1 103 ? -14.672 -4.173 15.900 1.00 96.25 103 ILE A C 1
ATOM 802 O O . ILE A 1 103 ? -15.173 -3.426 16.742 1.00 96.25 103 ILE A O 1
ATOM 806 N N . TRP A 1 104 ? -1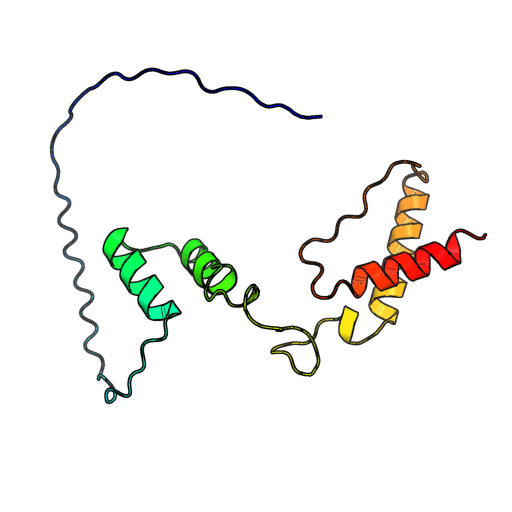3.386 -4.097 15.544 1.00 96.50 104 TRP A N 1
ATOM 807 C CA . TRP A 1 104 ? -12.471 -3.100 16.098 1.00 96.50 104 TRP A CA 1
ATOM 808 C C . TRP A 1 104 ? -12.948 -1.668 15.811 1.00 96.50 104 TRP A C 1
ATOM 810 O O . TRP A 1 104 ? -13.073 -0.879 16.744 1.00 96.50 104 TRP A O 1
ATOM 820 N N . PHE A 1 105 ? -13.322 -1.349 14.567 1.00 95.06 105 PHE A N 1
ATOM 821 C CA . PHE A 1 105 ? -13.854 -0.033 14.198 1.00 95.06 105 PHE A CA 1
ATOM 822 C C . PHE A 1 105 ? -15.104 0.342 14.997 1.00 95.06 105 PHE A C 1
ATOM 824 O O . PHE A 1 105 ? -15.214 1.475 15.466 1.00 95.06 105 PHE A O 1
ATOM 831 N N . ILE A 1 106 ? -16.039 -0.594 15.178 1.00 93.75 106 ILE A N 1
ATOM 832 C CA . ILE A 1 106 ? -17.244 -0.359 15.981 1.00 93.75 106 ILE A CA 1
ATOM 833 C C . ILE A 1 106 ? -16.863 -0.126 17.443 1.00 93.75 106 ILE A C 1
ATOM 835 O O . ILE A 1 106 ? -17.368 0.810 18.055 1.00 93.75 106 ILE A O 1
ATOM 839 N N . SER A 1 107 ? -15.954 -0.930 17.998 1.00 94.88 107 SER A N 1
ATOM 840 C CA . SER A 1 107 ? -15.465 -0.763 19.370 1.00 94.88 107 SER A CA 1
ATOM 841 C C . SER A 1 107 ? -14.854 0.624 19.590 1.00 94.88 107 SER A C 1
ATOM 843 O O . SER A 1 107 ? -15.218 1.308 20.548 1.00 94.88 107 SER A O 1
ATOM 845 N N . GLU A 1 108 ? -13.995 1.081 18.678 1.00 95.31 108 GLU A N 1
ATOM 846 C CA . GLU A 1 108 ? -13.393 2.418 18.735 1.00 95.31 108 GLU A CA 1
ATOM 847 C C . GLU A 1 108 ? -14.432 3.529 18.552 1.00 95.31 108 GLU A C 1
ATOM 849 O O . GLU A 1 108 ? -14.411 4.525 19.274 1.00 95.31 108 GLU A O 1
ATOM 854 N N . TRP A 1 109 ? -15.397 3.358 17.644 1.00 94.56 109 TRP A N 1
ATOM 855 C CA . TRP A 1 109 ? -16.495 4.313 17.476 1.00 94.56 109 TRP A CA 1
ATOM 856 C C . TRP A 1 109 ? -17.350 4.434 18.747 1.00 94.56 109 TRP A C 1
ATOM 858 O O . TRP A 1 109 ? -17.742 5.541 19.128 1.00 94.56 109 TRP A O 1
ATOM 868 N N . ILE A 1 110 ? -17.591 3.319 19.447 1.00 94.31 110 ILE A N 1
ATOM 869 C CA . ILE A 1 110 ? -18.273 3.306 20.745 1.00 94.31 110 ILE A CA 1
ATOM 870 C C . ILE A 1 110 ? -17.437 4.011 21.815 1.00 94.31 110 ILE A C 1
ATOM 872 O O . ILE A 1 110 ? -17.972 4.864 22.527 1.00 94.31 110 ILE A O 1
ATOM 876 N N . ALA A 1 111 ? -16.142 3.706 21.899 1.00 95.12 111 ALA A N 1
ATOM 877 C CA . ALA A 1 111 ? -15.219 4.337 22.841 1.00 95.12 111 ALA A CA 1
ATOM 878 C C . ALA A 1 111 ? -15.078 5.853 22.600 1.00 95.12 111 ALA A C 1
ATOM 880 O O . ALA A 1 111 ? -14.978 6.625 23.552 1.00 95.12 111 ALA A O 1
ATOM 881 N N . ALA A 1 112 ? -15.164 6.293 21.343 1.00 94.88 112 ALA A N 1
ATOM 882 C CA . ALA A 1 112 ? -15.165 7.700 20.942 1.00 94.88 112 ALA A CA 1
ATOM 883 C C . ALA A 1 112 ? -16.510 8.423 21.179 1.00 94.88 112 ALA A C 1
ATOM 885 O O . ALA A 1 112 ? -16.665 9.579 20.779 1.00 94.88 112 ALA A O 1
ATOM 886 N N . GLY A 1 113 ? -17.488 7.765 21.814 1.00 94.38 113 GLY A N 1
ATOM 887 C CA . GLY A 1 113 ? -18.765 8.363 22.213 1.00 94.38 113 GLY A CA 1
ATOM 888 C C . GLY A 1 113 ? -19.923 8.152 21.236 1.00 94.38 113 GLY A C 1
ATOM 889 O O . GLY A 1 113 ? -20.950 8.812 21.380 1.00 94.38 113 GLY A O 1
ATOM 890 N N . LYS A 1 114 ? -19.794 7.244 20.257 1.00 91.38 114 LYS A N 1
ATOM 891 C CA . LYS A 1 114 ? -20.835 6.936 19.254 1.00 91.38 114 LYS A CA 1
ATOM 892 C C . LYS A 1 114 ? -21.345 8.179 18.511 1.00 91.38 114 LYS A C 1
ATOM 894 O O . LYS A 1 114 ? -22.550 8.358 18.330 1.00 91.38 114 LYS A O 1
ATOM 899 N N . ASN A 1 115 ? -20.433 9.057 18.088 1.00 91.19 115 ASN A N 1
ATOM 900 C CA . ASN A 1 115 ? -20.798 10.266 17.348 1.00 91.19 115 ASN A CA 1
ATOM 901 C C . ASN A 1 115 ? -21.641 9.906 16.115 1.00 91.19 115 ASN A C 1
ATOM 903 O O . ASN A 1 115 ? -21.201 9.125 15.269 1.00 91.19 115 ASN A O 1
ATOM 907 N N . ALA A 1 116 ? -22.836 10.496 16.008 1.00 90.06 116 ALA A N 1
ATOM 908 C CA . ALA A 1 116 ? -23.772 10.222 14.913 1.00 90.06 116 ALA A CA 1
ATOM 909 C C . ALA A 1 116 ? -23.205 10.617 13.539 1.00 90.06 116 ALA A C 1
ATOM 911 O O . ALA A 1 116 ? -23.522 9.998 12.528 1.00 90.06 116 ALA A O 1
ATOM 912 N N . ALA A 1 117 ? -22.347 11.638 13.510 1.00 92.44 117 ALA A N 1
ATOM 913 C CA . ALA A 1 117 ? -21.601 12.036 12.329 1.00 92.44 117 ALA A CA 1
ATOM 914 C C . ALA A 1 117 ? -20.155 11.543 12.449 1.00 92.44 117 ALA A C 1
ATOM 916 O O . ALA A 1 117 ? -19.381 12.056 13.258 1.00 92.44 117 ALA A O 1
ATOM 917 N N . PHE A 1 118 ? -19.785 10.571 11.619 1.00 92.94 118 PHE A N 1
ATOM 918 C CA . PHE A 1 118 ? -18.410 10.107 11.465 1.00 92.94 118 PHE A CA 1
ATOM 919 C C . PHE A 1 118 ? -18.124 9.783 9.995 1.00 92.94 118 PHE A C 1
ATOM 921 O O . PHE A 1 118 ? -19.042 9.665 9.184 1.00 92.94 118 PHE A O 1
ATOM 928 N N . GLN A 1 119 ? -16.843 9.679 9.642 1.00 94.69 119 GLN A N 1
ATOM 929 C CA . GLN A 1 119 ? -16.401 9.306 8.299 1.00 94.69 119 GLN A CA 1
ATOM 930 C C . GLN A 1 119 ? -15.549 8.045 8.389 1.00 94.69 119 GLN A C 1
ATOM 932 O O . GLN A 1 119 ? -14.591 8.001 9.158 1.00 94.69 119 GLN A O 1
ATOM 937 N N . LEU A 1 120 ? -15.892 7.043 7.585 1.00 93.75 120 LEU A N 1
ATOM 938 C CA . LEU A 1 120 ? -15.074 5.858 7.362 1.00 93.75 120 LEU A CA 1
ATOM 939 C C . LEU A 1 120 ? -14.382 6.023 6.006 1.00 93.75 120 LEU A C 1
ATOM 941 O O . LEU A 1 120 ? -15.052 6.094 4.978 1.00 93.75 120 LEU A O 1
ATOM 945 N N . VAL A 1 121 ? -13.055 6.157 6.017 1.00 96.44 121 VAL A N 1
ATOM 946 C CA . VAL A 1 121 ? -12.249 6.459 4.824 1.00 96.44 121 VAL A CA 1
ATOM 947 C C . VAL A 1 121 ? -11.255 5.330 4.590 1.00 96.44 121 VAL A C 1
ATOM 949 O O . VAL A 1 121 ? -10.420 5.055 5.447 1.00 96.44 121 VAL A O 1
ATOM 952 N N . GLU A 1 122 ? -11.315 4.715 3.411 1.00 96.69 122 GLU A N 1
ATOM 953 C CA . GLU A 1 122 ? -10.345 3.721 2.953 1.00 96.69 122 GLU A CA 1
ATOM 954 C C . GLU A 1 122 ? -9.513 4.304 1.803 1.00 96.69 122 GLU A C 1
ATOM 956 O O . GLU A 1 122 ? -10.050 4.795 0.808 1.00 96.69 122 GLU A O 1
ATOM 961 N N . LEU A 1 123 ? -8.186 4.276 1.944 1.00 96.56 123 LEU A N 1
ATOM 962 C CA . LEU A 1 123 ? -7.261 4.754 0.919 1.00 96.56 123 LEU A CA 1
ATOM 963 C C . LEU A 1 123 ? -6.790 3.577 0.070 1.00 96.56 123 LEU A C 1
ATOM 965 O O . LEU A 1 123 ? -6.110 2.689 0.570 1.00 96.56 123 LEU A O 1
ATOM 969 N N . GLY A 1 124 ? -7.115 3.604 -1.223 1.00 93.56 124 GLY A N 1
ATOM 970 C CA . GLY A 1 124 ? -6.783 2.512 -2.137 1.00 93.56 124 GLY A CA 1
ATOM 971 C C . GLY A 1 124 ? -7.576 1.241 -1.818 1.00 93.56 124 GLY A C 1
ATOM 972 O O . GLY A 1 124 ? -6.959 0.236 -1.480 1.00 93.56 124 GLY A O 1
ATOM 973 N N . PRO A 1 125 ? -8.918 1.258 -1.958 1.00 94.81 125 PRO A N 1
ATOM 974 C CA . PRO A 1 125 ? -9.791 0.158 -1.530 1.00 94.81 125 PRO A CA 1
ATOM 975 C C . PRO A 1 125 ? -9.585 -1.154 -2.305 1.00 94.81 125 PRO A C 1
ATOM 977 O O . PRO A 1 125 ? -10.203 -2.168 -1.993 1.00 94.81 125 PRO A O 1
ATOM 980 N N . GLY A 1 126 ? -8.751 -1.155 -3.351 1.00 92.25 126 GLY A N 1
ATOM 981 C CA . GLY A 1 126 ? -8.587 -2.303 -4.235 1.00 92.25 126 GLY A CA 1
ATOM 982 C C . GLY A 1 126 ? -9.931 -2.699 -4.843 1.00 92.25 126 GLY A C 1
ATOM 983 O O . GLY A 1 126 ? -10.588 -1.872 -5.476 1.00 92.25 126 GLY A O 1
ATOM 984 N N . LYS A 1 127 ? -10.356 -3.944 -4.604 1.00 91.44 127 LYS A N 1
ATOM 985 C CA . LYS A 1 127 ? -11.671 -4.464 -5.019 1.00 91.44 127 LYS A CA 1
ATOM 986 C C . LYS A 1 127 ? -12.831 -4.014 -4.114 1.00 91.44 127 LYS A C 1
ATOM 988 O O . LYS A 1 127 ? -13.987 -4.258 -4.443 1.00 91.44 127 LYS A O 1
ATOM 993 N N . GLY A 1 128 ? -12.548 -3.340 -2.997 1.00 94.56 128 GLY A N 1
ATOM 994 C CA . GLY A 1 128 ? -13.539 -2.901 -2.008 1.00 94.56 128 GLY A CA 1
ATOM 995 C C . GLY A 1 128 ? -13.951 -3.986 -1.008 1.00 94.56 128 GLY A C 1
ATOM 996 O O . GLY A 1 128 ? -14.867 -3.768 -0.216 1.00 94.56 128 GLY A O 1
ATOM 997 N N . THR A 1 129 ? -13.279 -5.141 -1.025 1.00 95.62 129 THR A N 1
ATOM 998 C CA . THR A 1 129 ? -13.578 -6.310 -0.185 1.00 95.62 129 THR A CA 1
ATOM 999 C C . THR A 1 129 ? -13.505 -5.980 1.306 1.00 95.62 129 THR A C 1
ATOM 1001 O O . THR A 1 129 ? -14.426 -6.303 2.054 1.00 95.62 129 THR A O 1
ATOM 1004 N N . LEU A 1 130 ? -12.469 -5.246 1.734 1.00 97.12 130 LEU A N 1
ATOM 1005 C CA . LEU A 1 130 ? -12.280 -4.870 3.138 1.00 97.12 130 LEU A CA 1
ATOM 1006 C C . LEU A 1 130 ? -13.438 -4.016 3.670 1.00 97.12 130 LEU A C 1
ATOM 1008 O O . LEU A 1 130 ? -14.042 -4.355 4.688 1.00 97.12 130 LEU A O 1
ATOM 1012 N N . LEU A 1 131 ? -13.773 -2.921 2.985 1.00 96.81 131 LEU A N 1
ATOM 1013 C CA . LEU A 1 131 ? -14.889 -2.072 3.400 1.00 96.81 131 LEU A CA 1
ATOM 1014 C C . LEU A 1 131 ? -16.234 -2.797 3.286 1.00 96.81 131 LEU A C 1
ATOM 1016 O O . LEU A 1 131 ? -17.093 -2.613 4.148 1.00 96.81 131 LEU A O 1
ATOM 1020 N N . GLY A 1 132 ? -16.407 -3.663 2.283 1.00 97.06 132 GLY A N 1
ATOM 1021 C CA . GLY A 1 132 ? -17.579 -4.534 2.172 1.00 97.06 132 GLY A CA 1
ATOM 1022 C C . GLY A 1 132 ? -17.771 -5.416 3.410 1.00 97.06 132 GLY A C 1
ATOM 1023 O O . GLY A 1 132 ? -18.875 -5.484 3.960 1.00 97.06 132 GLY A O 1
ATOM 1024 N N . ASP A 1 133 ? -16.695 -6.030 3.900 1.00 97.31 133 ASP A N 1
ATOM 1025 C CA . ASP A 1 133 ? -16.707 -6.848 5.114 1.00 97.31 133 ASP A CA 1
ATOM 1026 C C . ASP A 1 133 ? -17.007 -6.022 6.374 1.00 97.31 133 ASP A C 1
ATOM 1028 O O . ASP A 1 133 ? -17.857 -6.411 7.183 1.00 97.31 133 ASP A O 1
ATOM 1032 N N . ILE A 1 134 ? -16.384 -4.847 6.516 1.00 96.50 134 ILE A N 1
ATOM 1033 C CA . ILE A 1 134 ? -16.612 -3.927 7.644 1.00 96.50 134 ILE A CA 1
ATOM 1034 C C . ILE A 1 134 ? -18.078 -3.463 7.700 1.00 96.50 134 ILE A C 1
ATOM 1036 O O . ILE A 1 134 ? -18.699 -3.459 8.772 1.00 96.50 134 ILE A O 1
ATOM 1040 N N . LEU A 1 135 ? -18.664 -3.100 6.555 1.00 95.69 135 LEU A N 1
ATOM 1041 C CA . LEU A 1 135 ? -20.068 -2.686 6.474 1.00 95.69 135 LEU A CA 1
ATOM 1042 C C . LEU A 1 135 ? -21.015 -3.852 6.783 1.00 95.69 135 LEU A C 1
ATOM 1044 O O . LEU A 1 135 ? -22.023 -3.665 7.470 1.00 95.69 135 LEU A O 1
ATOM 1048 N N . ARG A 1 136 ? -20.676 -5.074 6.351 1.00 96.06 136 ARG A N 1
ATOM 1049 C CA . ARG A 1 136 ? -21.453 -6.277 6.679 1.00 96.06 136 ARG A CA 1
ATOM 1050 C C . ARG A 1 136 ? -21.468 -6.559 8.182 1.00 96.06 136 ARG A C 1
ATOM 1052 O O . ARG A 1 136 ? -22.520 -6.930 8.699 1.00 96.06 136 ARG A O 1
ATOM 1059 N N . VAL A 1 137 ? -20.351 -6.369 8.891 1.00 95.06 137 VAL A N 1
ATOM 1060 C CA . VAL A 1 137 ? -20.312 -6.485 10.362 1.00 95.06 137 VAL A CA 1
ATOM 1061 C C . VAL A 1 137 ? -21.121 -5.381 11.031 1.00 95.06 137 VAL A C 1
ATOM 1063 O O . VAL A 1 137 ? -21.922 -5.677 11.915 1.00 95.06 137 VAL A O 1
ATOM 1066 N N . SER A 1 138 ? -20.977 -4.135 10.578 1.00 91.25 138 SER A N 1
ATOM 1067 C CA . SER A 1 138 ? -21.734 -2.996 11.120 1.00 91.25 138 SER A CA 1
ATOM 1068 C C . SER A 1 138 ? -23.243 -3.249 11.081 1.00 91.25 138 SER A C 1
ATOM 1070 O O . SER A 1 138 ? -23.917 -3.117 12.100 1.00 91.25 138 SER A O 1
ATOM 1072 N N . ASN A 1 139 ? -23.753 -3.750 9.953 1.00 92.38 139 ASN A N 1
ATOM 1073 C CA . ASN A 1 139 ? -25.170 -4.090 9.802 1.00 92.38 139 ASN A CA 1
ATOM 1074 C C . ASN A 1 139 ? -25.645 -5.214 10.741 1.00 92.38 139 ASN A C 1
ATOM 1076 O O . ASN A 1 139 ? -26.820 -5.250 11.091 1.00 92.38 139 ASN A O 1
ATOM 1080 N N . LYS A 1 140 ? -24.759 -6.130 11.156 1.00 91.69 140 LYS A N 1
ATOM 1081 C CA . LYS A 1 140 ? -25.096 -7.202 12.110 1.00 91.69 140 LYS A CA 1
ATOM 1082 C C . LYS A 1 140 ? -25.131 -6.703 13.557 1.00 91.69 140 LYS A C 1
ATOM 1084 O O . LYS A 1 140 ? -25.930 -7.200 14.343 1.00 91.69 140 LYS A O 1
ATOM 1089 N N . VAL A 1 141 ? -24.269 -5.749 13.915 1.00 85.19 141 VAL A N 1
ATOM 1090 C CA . VAL A 1 141 ? -24.136 -5.257 15.299 1.00 85.19 141 VAL A CA 1
ATOM 1091 C C . VAL A 1 141 ? -25.158 -4.163 15.620 1.00 85.19 141 VAL A C 1
ATOM 1093 O O . VAL A 1 141 ? -25.644 -4.107 16.746 1.00 85.19 141 VAL A O 1
ATOM 1096 N N . SER A 1 142 ? -25.547 -3.327 14.650 1.00 69.38 142 SER A N 1
ATOM 1097 C CA . SER A 1 142 ? -26.495 -2.219 14.872 1.00 69.38 142 SER A CA 1
ATOM 1098 C C . SER A 1 142 ? -27.922 -2.637 15.263 1.00 69.38 142 SER A C 1
ATOM 1100 O O . SER A 1 142 ? -28.713 -1.773 15.629 1.00 69.38 142 SER A O 1
ATOM 1102 N N . CYS A 1 143 ? -28.270 -3.925 15.203 1.00 48.41 143 CYS A N 1
ATOM 1103 C CA . CYS A 1 143 ? -29.578 -4.442 15.626 1.00 48.41 143 CYS A CA 1
ATOM 1104 C C . CYS A 1 143 ? -29.651 -4.847 17.114 1.00 48.41 143 CYS A C 1
ATOM 1106 O O . CYS A 1 143 ? -30.630 -5.485 17.501 1.00 48.41 143 CYS A O 1
ATOM 1108 N N . THR A 1 144 ? -28.649 -4.496 17.930 1.00 41.31 144 THR A N 1
ATOM 1109 C CA . THR A 1 144 ? -28.629 -4.740 19.388 1.00 41.31 144 THR A CA 1
ATOM 1110 C C . THR A 1 144 ? -28.653 -3.425 20.152 1.00 41.31 144 THR A C 1
ATOM 1112 O O . THR A 1 144 ? -29.423 -3.333 21.130 1.00 41.31 144 THR A O 1
#

Radius of gyration: 25.68 Å; chains: 1; bounding box: 60×58×54 Å

Sequence (144 aa):
MNFLAAAGVRRLCAMRAVLPCLWRGKYFSSGNEPAENNTVTPMLRHLIYKIKSTGPITVAEYMKEVLTNPAKGYYMNRDMLGEEGDFITSPEISQMFGELLGIWFISEWIAAGKNAAFQLVELGPGKGTLLGDILRVSNKVSCT